Protein AF-A0A259I3J1-F1 (afdb_monomer)

Foldseek 3Di:
DPPCPPKDKDWDFKDKDWDADPVRHTQDIDIDGDTDMDIPDCQLADWAWAALPQWIWTWHWDDDPPFTFIWIWTAGPNGDIDTDDGDPPDDGQKRWRRVPWDDPDSFWIWTWIDHPNDIDIDIDGDD

Secondary structure (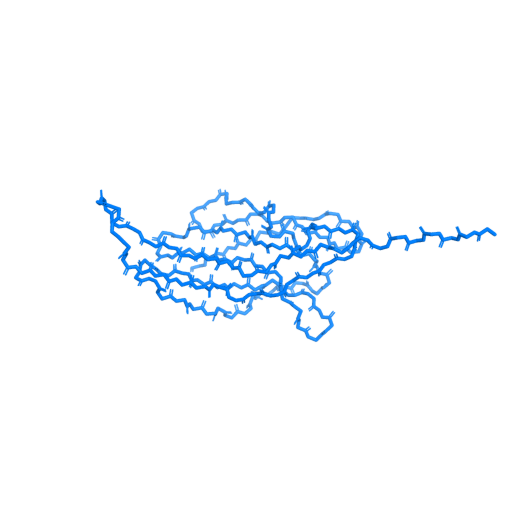DSSP, 8-state):
------PPEEE---EEEEEE-TTS-EEEEEEE----EEES--TTSS-EEEE-SS-EEEEEEEEETTEEEEEEEEE-TTS-EEEPPPPTT--TTEEE-GGG-EEEETTEEEEEEEETTEEEEEEEE--

pLDDT: mean 92.48, std 9.95, range [39.88, 98.25]

Mean predicted aligned error: 4.63 Å

Solvent-accessible surface area (backbone atoms only — not comparable to full-atom values): 7603 Å² total; per-residue (Å²): 132,89,82,79,79,78,80,49,76,39,78,30,60,60,45,81,46,77,42,60,49,101,84,68,49,74,73,49,74,48,69,54,84,48,83,36,71,36,74,75,48,62,64,57,42,48,50,20,73,42,64,58,84,76,36,38,36,42,31,28,60,40,81,54,94,91,46,64,40,69,38,42,35,37,37,36,92,88,59,53,74,47,79,53,78,71,68,81,90,69,68,86,74,45,45,55,19,29,55,69,38,41,67,79,50,68,44,30,31,43,26,41,27,35,44,94,90,40,82,45,74,45,80,47,73,63,134

Structure (mmCIF, N/CA/C/O backbone):
data_AF-A0A259I3J1-F1
#
_entry.id   AF-A0A259I3J1-F1
#
loop_
_atom_site.group_PDB
_atom_site.id
_atom_site.type_symbol
_atom_site.label_atom_id
_atom_site.label_alt_id
_atom_site.label_comp_id
_atom_site.label_asym_id
_atom_site.label_entity_id
_atom_site.label_seq_id
_atom_site.pdbx_PDB_ins_code
_atom_site.Cartn_x
_atom_site.Cartn_y
_atom_site.Cartn_z
_atom_site.occupancy
_atom_site.B_iso_or_equiv
_atom_site.auth_seq_id
_atom_site.auth_comp_id
_atom_site.auth_asym_id
_atom_site.auth_atom_id
_atom_site.pdbx_PDB_model_num
ATOM 1 N N . MET A 1 1 ? 29.541 20.986 -24.386 1.00 39.88 1 MET A N 1
ATOM 2 C CA . MET A 1 1 ? 28.082 20.834 -24.208 1.00 39.88 1 MET A CA 1
ATOM 3 C C . MET A 1 1 ? 27.861 20.381 -22.773 1.00 39.88 1 MET A C 1
ATOM 5 O O . MET A 1 1 ? 28.321 19.299 -22.435 1.00 39.88 1 MET A O 1
ATOM 9 N N . MET A 1 2 ? 27.309 21.226 -21.899 1.00 44.25 2 MET A N 1
ATOM 10 C CA . MET A 1 2 ? 27.036 20.829 -20.512 1.00 44.25 2 MET A CA 1
ATOM 11 C C . MET A 1 2 ? 25.786 19.950 -20.500 1.00 44.25 2 MET A C 1
ATOM 13 O O . MET A 1 2 ? 24.687 20.441 -20.741 1.00 44.25 2 MET A O 1
ATOM 17 N N . ASN A 1 3 ? 25.967 18.648 -20.284 1.00 49.81 3 ASN A N 1
ATOM 18 C CA . ASN A 1 3 ? 24.859 17.716 -20.135 1.00 49.81 3 ASN A CA 1
ATOM 19 C C . ASN A 1 3 ? 24.301 17.865 -18.716 1.00 49.81 3 ASN A C 1
ATOM 21 O O . ASN A 1 3 ? 24.794 17.249 -17.774 1.00 49.81 3 ASN A O 1
ATOM 25 N N . ASN A 1 4 ? 23.332 18.761 -18.555 1.00 56.62 4 ASN A N 1
ATOM 26 C CA . ASN A 1 4 ? 22.678 19.011 -17.280 1.00 56.62 4 ASN A CA 1
ATOM 27 C C . ASN A 1 4 ? 21.609 17.927 -17.060 1.00 56.62 4 ASN A C 1
ATOM 29 O O . ASN A 1 4 ? 20.415 18.183 -17.188 1.00 56.62 4 ASN A O 1
ATOM 33 N N . ASN A 1 5 ? 22.038 16.693 -16.773 1.00 64.75 5 ASN A N 1
ATOM 34 C CA . ASN A 1 5 ? 21.143 15.643 -16.284 1.00 64.75 5 ASN A CA 1
ATOM 35 C C . ASN A 1 5 ? 20.752 15.986 -14.841 1.00 64.75 5 ASN A C 1
ATOM 37 O O . ASN A 1 5 ? 21.309 15.451 -13.883 1.00 64.75 5 ASN A O 1
ATOM 41 N N . ALA A 1 6 ? 19.836 16.940 -14.686 1.00 82.56 6 ALA A N 1
ATOM 42 C CA . ALA A 1 6 ? 19.247 17.257 -13.399 1.00 82.56 6 ALA A CA 1
ATOM 43 C C . ALA A 1 6 ? 18.398 16.060 -12.950 1.00 82.56 6 ALA A C 1
ATOM 45 O O . ALA A 1 6 ? 17.337 15.796 -13.512 1.00 82.56 6 ALA A O 1
ATOM 46 N N . VAL A 1 7 ? 18.888 15.321 -11.956 1.00 90.44 7 VAL A N 1
ATOM 47 C CA . VAL A 1 7 ? 18.124 14.256 -11.300 1.00 90.44 7 VAL A CA 1
ATOM 48 C C . VAL A 1 7 ? 17.137 14.909 -10.341 1.00 90.44 7 VAL A C 1
ATOM 50 O O . VAL A 1 7 ? 17.539 15.674 -9.464 1.00 90.44 7 VAL A O 1
ATOM 53 N N . THR A 1 8 ? 15.849 14.611 -10.502 1.00 94.50 8 THR A N 1
ATOM 54 C CA . THR A 1 8 ? 14.815 15.021 -9.542 1.00 94.50 8 THR A CA 1
ATOM 55 C C . THR A 1 8 ? 14.491 13.837 -8.647 1.00 94.50 8 THR A C 1
ATOM 57 O O . THR A 1 8 ? 14.031 12.814 -9.142 1.00 94.50 8 THR A O 1
ATOM 60 N N . ARG A 1 9 ? 14.719 13.969 -7.339 1.00 95.88 9 ARG A N 1
ATOM 61 C CA . ARG A 1 9 ? 14.404 12.923 -6.360 1.00 95.88 9 ARG A CA 1
ATOM 62 C C . ARG A 1 9 ? 13.064 13.191 -5.688 1.00 95.88 9 ARG A C 1
ATOM 64 O O . ARG A 1 9 ? 12.850 14.275 -5.148 1.00 95.88 9 ARG A O 1
ATOM 71 N N . TYR A 1 10 ? 12.206 12.181 -5.671 1.00 96.69 10 TYR A N 1
ATOM 72 C CA . TYR A 1 10 ? 10.932 12.182 -4.963 1.00 96.69 10 TYR A CA 1
ATOM 73 C C . TYR A 1 10 ? 11.056 11.394 -3.662 1.00 96.69 10 TYR A C 1
ATOM 75 O O . TYR A 1 10 ? 11.843 10.453 -3.571 1.00 96.69 10 TYR A O 1
ATOM 83 N N . PHE A 1 11 ? 10.266 11.768 -2.656 1.00 96.12 11 PHE A N 1
ATOM 84 C CA . PHE A 1 11 ? 10.268 11.137 -1.338 1.00 96.12 11 PHE A CA 1
ATOM 85 C C . PHE A 1 11 ? 8.848 10.774 -0.921 1.00 96.12 11 PHE A C 1
ATOM 87 O O . PHE A 1 11 ? 7.901 11.524 -1.161 1.00 96.12 11 PHE A O 1
ATOM 94 N N . ALA A 1 12 ? 8.705 9.631 -0.259 1.00 96.44 12 ALA A N 1
ATOM 95 C CA . ALA A 1 12 ? 7.479 9.238 0.411 1.00 96.44 12 ALA A CA 1
ATOM 96 C C . ALA A 1 12 ? 7.842 8.600 1.754 1.00 96.44 12 ALA A C 1
ATOM 98 O O . ALA A 1 12 ? 8.068 7.393 1.852 1.00 96.44 12 ALA A O 1
ATOM 99 N N . ASP A 1 13 ? 7.858 9.411 2.804 1.00 94.62 13 ASP A N 1
ATOM 100 C CA . ASP A 1 13 ? 8.209 8.972 4.154 1.00 94.62 13 ASP A CA 1
ATOM 101 C C . ASP A 1 13 ? 6.981 8.461 4.924 1.00 94.62 13 ASP A C 1
ATOM 103 O O . ASP A 1 13 ? 6.040 7.916 4.342 1.00 94.62 13 ASP A O 1
ATOM 107 N N . ASN A 1 14 ? 7.029 8.566 6.246 1.00 97.12 14 ASN A N 1
ATOM 108 C CA . ASN A 1 14 ? 6.091 7.993 7.198 1.00 97.12 14 ASN A CA 1
ATOM 109 C C . ASN A 1 14 ? 4.615 8.313 6.904 1.00 97.12 14 ASN A C 1
ATOM 111 O O . ASN A 1 14 ? 4.275 9.369 6.373 1.00 97.12 14 ASN A O 1
ATOM 115 N N . VAL A 1 15 ? 3.730 7.421 7.353 1.00 96.69 15 VAL A N 1
ATOM 116 C CA . VAL A 1 15 ? 2.278 7.650 7.368 1.00 96.69 15 VAL A CA 1
ATOM 117 C C . VAL A 1 15 ? 1.837 7.891 8.806 1.00 96.69 15 VAL A C 1
ATOM 119 O O . VAL A 1 15 ? 2.082 7.051 9.672 1.00 96.69 15 VAL A O 1
ATOM 122 N N . VAL A 1 16 ? 1.200 9.033 9.062 1.00 97.06 16 VAL A N 1
ATOM 123 C CA . VAL A 1 16 ? 0.617 9.366 10.369 1.00 97.06 16 VAL A CA 1
ATOM 124 C C . VAL A 1 16 ? -0.830 8.886 10.408 1.00 97.06 16 VAL A C 1
ATOM 126 O O . VAL A 1 16 ? -1.591 9.125 9.473 1.00 97.06 16 VAL A O 1
ATOM 129 N N . LEU A 1 17 ? -1.196 8.217 11.496 1.00 96.94 17 LEU A N 1
ATOM 130 C CA . LEU A 1 17 ? -2.509 7.627 11.723 1.00 96.94 17 LEU A CA 1
ATOM 131 C C . LEU A 1 17 ? -3.096 8.227 12.994 1.00 96.94 17 LEU A C 1
ATOM 133 O O . LEU A 1 17 ? -2.450 8.204 14.040 1.00 96.94 17 LEU A O 1
ATOM 137 N N . LEU A 1 18 ? -4.308 8.762 12.899 1.00 97.38 18 LEU A N 1
ATOM 138 C CA . LEU A 1 18 ? -5.000 9.425 13.999 1.00 97.38 18 LEU A CA 1
ATOM 139 C C . LEU A 1 18 ? -6.422 8.869 14.077 1.00 97.38 18 LEU A C 1
ATOM 141 O O . LEU A 1 18 ? -7.125 8.887 13.066 1.00 97.38 18 LEU A O 1
ATOM 145 N N . SER A 1 19 ? -6.842 8.413 15.258 1.00 97.44 19 SER A N 1
ATOM 146 C CA . SER A 1 19 ? -8.244 8.083 15.533 1.00 97.44 19 SER A CA 1
ATOM 147 C C . SER A 1 19 ? -8.881 9.143 16.410 1.00 97.44 19 SER A C 1
ATOM 149 O O . SER A 1 19 ? -8.260 9.645 17.351 1.00 97.44 19 SER A O 1
ATOM 151 N N . PHE A 1 20 ? -10.135 9.452 16.107 1.00 97.94 20 PHE A N 1
ATOM 152 C CA . PHE A 1 20 ? -10.949 10.400 16.845 1.00 97.94 20 PHE A CA 1
ATOM 153 C C . PHE A 1 20 ? -12.319 9.794 17.117 1.00 97.94 20 PHE A C 1
ATOM 155 O O . PHE A 1 20 ? -12.908 9.163 16.238 1.00 97.94 20 PHE A O 1
ATOM 162 N N . ASP A 1 21 ? -12.846 10.053 18.310 1.00 96.88 21 ASP A N 1
ATOM 163 C CA . ASP A 1 21 ? -14.223 9.717 18.639 1.00 96.88 21 ASP A CA 1
ATOM 164 C C . ASP A 1 21 ? -15.223 10.660 17.938 1.00 96.88 21 ASP A C 1
ATOM 166 O O . ASP A 1 21 ? -14.869 11.635 17.264 1.00 96.88 21 ASP A O 1
ATOM 170 N N . ASN A 1 22 ? -16.518 10.409 18.138 1.00 97.19 22 ASN A N 1
ATOM 171 C CA . ASN A 1 22 ? -17.592 11.224 17.563 1.00 97.19 22 ASN A CA 1
ATOM 172 C C . ASN A 1 22 ? -17.671 12.668 18.104 1.00 97.19 22 ASN A C 1
ATOM 174 O O . ASN A 1 22 ? -18.474 13.457 17.605 1.00 97.19 22 ASN A O 1
ATOM 178 N N . LYS A 1 23 ? -16.867 13.023 19.112 1.00 98.12 23 LYS A N 1
ATOM 179 C CA . LYS A 1 23 ? -16.732 14.376 19.671 1.00 98.12 23 LYS A CA 1
ATOM 180 C C . LYS A 1 23 ? -15.424 15.047 19.240 1.00 98.12 23 LYS A C 1
ATOM 182 O O . LYS A 1 23 ? -15.155 16.166 19.673 1.00 98.12 23 LYS A O 1
ATOM 187 N N . GLY A 1 24 ? -14.618 14.392 18.400 1.00 96.94 24 GLY A N 1
ATOM 188 C CA . GLY A 1 24 ? -13.323 14.895 17.946 1.00 96.94 24 GLY A CA 1
ATOM 189 C C . GLY A 1 24 ? -12.208 14.762 18.984 1.00 96.94 24 GLY A C 1
ATOM 190 O O . GLY A 1 24 ? -11.156 15.384 18.833 1.00 96.94 24 GLY A O 1
ATOM 191 N N . LYS A 1 25 ? -12.400 13.971 20.046 1.00 98.06 25 LYS A N 1
ATOM 192 C CA . LYS A 1 25 ? -11.330 13.655 20.994 1.00 98.06 25 LYS A CA 1
ATOM 193 C C . LYS A 1 25 ? -10.454 12.557 20.399 1.00 98.06 25 LYS A C 1
ATOM 195 O O . LYS A 1 25 ? -10.960 11.528 19.965 1.00 98.06 25 LYS A O 1
ATOM 200 N N . MET A 1 26 ? -9.138 12.769 20.403 1.00 97.69 26 MET A N 1
ATOM 201 C CA . MET A 1 26 ? -8.183 11.760 19.943 1.00 97.69 26 MET A CA 1
ATOM 202 C C . MET A 1 26 ? -8.232 10.526 20.849 1.00 97.69 26 MET A C 1
ATOM 204 O O . MET A 1 26 ? -8.083 10.646 22.067 1.00 97.69 26 MET A O 1
ATOM 208 N N . GLU A 1 27 ? -8.425 9.356 20.249 1.00 97.44 27 GLU A N 1
ATOM 209 C CA . GLU A 1 27 ? -8.424 8.070 20.953 1.00 97.44 27 GLU A CA 1
ATOM 210 C C . GLU A 1 27 ? -7.015 7.483 20.997 1.00 97.44 27 GLU A C 1
ATOM 212 O O . GLU A 1 27 ? -6.510 7.132 22.061 1.00 97.44 27 GLU A O 1
ATOM 217 N N . TRP A 1 28 ? -6.355 7.443 19.841 1.00 97.50 28 TRP A N 1
ATOM 218 C CA . TRP A 1 28 ? -4.976 7.001 19.698 1.00 97.50 28 TRP A CA 1
ATOM 219 C C . TRP A 1 28 ? -4.321 7.662 18.483 1.00 97.50 28 TRP A C 1
ATOM 221 O O . TRP A 1 28 ? -4.983 8.186 17.582 1.00 97.50 28 TRP A O 1
ATOM 231 N N . SER A 1 29 ? -2.990 7.637 18.464 1.00 97.50 29 SER A N 1
ATOM 232 C CA . SER A 1 29 ? -2.185 8.040 17.313 1.00 97.50 29 SER A CA 1
ATOM 233 C C . SER A 1 29 ? -1.036 7.067 17.114 1.00 97.50 29 SER A C 1
ATOM 235 O O . SER A 1 29 ? -0.482 6.542 18.077 1.00 97.50 29 SER A O 1
ATOM 237 N N . ASN A 1 30 ? -0.687 6.825 15.856 1.00 96.88 30 ASN A N 1
ATOM 238 C CA . ASN A 1 30 ? 0.403 5.942 15.480 1.00 96.88 30 ASN A CA 1
ATOM 239 C C . ASN A 1 30 ? 1.094 6.416 14.205 1.00 96.88 30 ASN A C 1
ATOM 241 O O . ASN A 1 30 ? 0.617 7.300 13.491 1.00 96.88 30 ASN A O 1
ATOM 245 N N . VAL A 1 31 ? 2.250 5.817 13.922 1.00 97.12 31 VAL A N 1
ATOM 246 C CA . VAL A 1 31 ? 3.033 6.119 12.727 1.00 97.12 31 VAL A CA 1
ATOM 247 C C . VAL A 1 31 ? 3.515 4.827 12.085 1.00 97.12 31 VAL A C 1
ATOM 249 O O . VAL A 1 31 ? 4.296 4.084 12.684 1.00 97.12 31 VAL A O 1
ATOM 252 N N . ILE A 1 32 ? 3.124 4.602 10.831 1.00 97.31 32 ILE A N 1
ATOM 253 C CA . ILE A 1 32 ? 3.769 3.597 9.987 1.00 97.31 32 ILE A CA 1
ATOM 254 C C . ILE A 1 32 ? 5.077 4.194 9.489 1.00 97.31 32 ILE A C 1
ATOM 256 O O . ILE A 1 32 ? 5.102 5.148 8.704 1.00 97.31 32 ILE A O 1
ATOM 260 N N . ARG A 1 33 ? 6.180 3.628 9.980 1.00 95.06 33 ARG A N 1
ATOM 261 C CA . ARG A 1 33 ? 7.525 4.048 9.597 1.00 95.06 33 ARG A CA 1
ATOM 262 C C . ARG A 1 33 ? 7.910 3.415 8.270 1.00 95.06 33 ARG A C 1
ATOM 264 O O . ARG A 1 33 ? 8.045 2.194 8.183 1.00 95.06 33 ARG A O 1
ATOM 271 N N . LYS A 1 34 ? 8.132 4.262 7.272 1.00 94.69 34 LYS A N 1
ATOM 272 C CA . LYS A 1 34 ? 8.678 3.898 5.967 1.00 94.69 34 LYS A CA 1
ATOM 273 C C . LYS A 1 34 ? 9.591 5.021 5.488 1.00 94.69 34 LYS A C 1
ATOM 275 O O . LYS A 1 34 ? 9.353 6.181 5.806 1.00 94.69 34 LYS A O 1
ATOM 280 N N . SER A 1 35 ? 10.621 4.662 4.735 1.00 94.44 35 SER A N 1
ATOM 281 C CA . SER A 1 35 ? 11.508 5.610 4.068 1.00 94.44 35 SER A CA 1
ATOM 282 C C . SER A 1 35 ? 11.654 5.140 2.634 1.00 94.44 35 SER A C 1
ATOM 284 O O . SER A 1 35 ? 12.133 4.032 2.388 1.00 94.44 35 SER A O 1
ATOM 286 N N . GLN A 1 36 ? 11.131 5.931 1.705 1.00 95.62 36 GLN A N 1
ATOM 287 C CA . GLN A 1 36 ? 11.137 5.623 0.283 1.00 95.62 36 GLN A CA 1
ATOM 288 C C . GLN A 1 36 ? 11.566 6.871 -0.469 1.00 95.62 36 GLN A C 1
ATOM 290 O O . GLN A 1 36 ? 11.081 7.971 -0.192 1.00 95.62 36 GLN A O 1
ATOM 295 N N . PHE A 1 37 ? 12.435 6.677 -1.446 1.00 95.06 37 PHE A N 1
ATOM 296 C CA . PHE A 1 37 ? 12.778 7.692 -2.421 1.00 95.06 37 PHE A CA 1
ATOM 297 C C . PHE A 1 37 ? 12.944 7.028 -3.780 1.00 95.06 37 PHE A C 1
ATOM 299 O O . PHE A 1 37 ? 13.229 5.832 -3.849 1.00 95.06 37 PHE A O 1
ATOM 306 N N . ASP A 1 38 ? 12.766 7.808 -4.834 1.00 94.25 38 ASP A N 1
ATOM 307 C CA . ASP A 1 38 ? 13.000 7.362 -6.200 1.00 94.25 38 ASP A CA 1
ATOM 308 C C . ASP A 1 38 ? 13.441 8.554 -7.060 1.00 94.25 38 ASP A C 1
ATOM 310 O O . ASP A 1 38 ? 13.084 9.708 -6.793 1.00 94.25 38 ASP A O 1
ATOM 314 N N . ASP A 1 39 ? 14.287 8.277 -8.043 1.00 94.81 39 ASP A N 1
ATOM 315 C CA . ASP A 1 39 ? 14.893 9.266 -8.920 1.00 94.81 39 ASP A CA 1
ATOM 316 C C . ASP A 1 39 ? 14.138 9.302 -10.249 1.00 94.81 39 ASP A C 1
ATOM 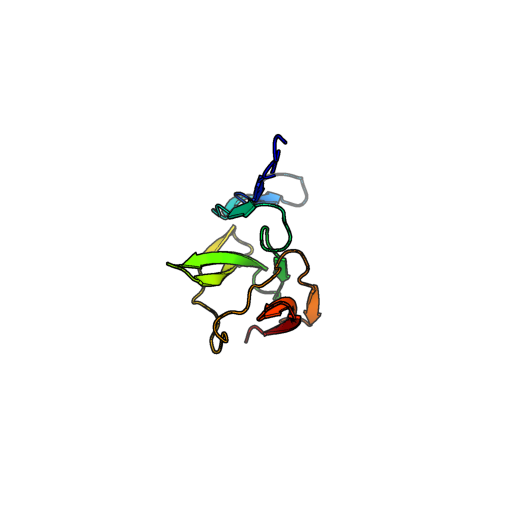318 O O . ASP A 1 39 ? 14.030 8.314 -10.968 1.00 94.81 39 ASP A O 1
ATOM 322 N N . ASN A 1 40 ? 13.675 10.492 -10.625 1.00 92.81 40 ASN A N 1
ATOM 323 C CA . ASN A 1 40 ? 12.961 10.787 -11.870 1.00 92.81 40 ASN A CA 1
ATOM 324 C C . ASN A 1 40 ? 11.555 10.163 -11.991 1.00 92.81 40 ASN A C 1
ATOM 326 O O . ASN A 1 40 ? 10.922 10.307 -13.036 1.00 92.81 40 ASN A O 1
ATOM 330 N N . SER A 1 41 ? 11.034 9.523 -10.939 1.00 92.81 41 SER A N 1
ATOM 331 C CA . SER A 1 41 ? 9.645 9.056 -10.854 1.00 92.81 41 SER A CA 1
ATOM 332 C C . SER A 1 41 ? 9.156 9.020 -9.406 1.00 92.81 41 SER A C 1
ATOM 334 O O . SER A 1 41 ? 9.952 8.890 -8.484 1.00 92.81 41 SER A O 1
ATOM 336 N N . ASP A 1 42 ? 7.842 9.103 -9.200 1.00 93.56 42 ASP A N 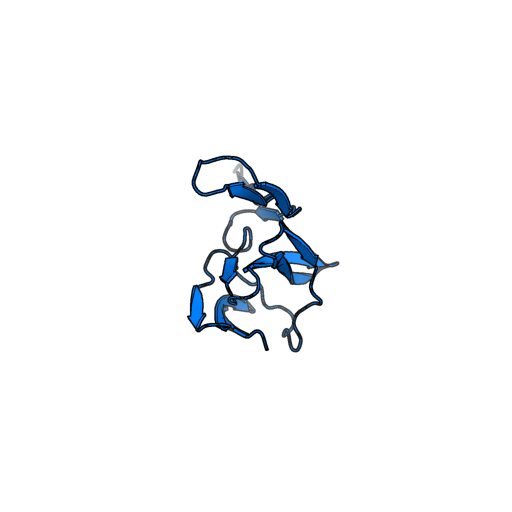1
ATOM 337 C CA . ASP A 1 42 ? 7.191 8.845 -7.914 1.00 93.56 42 ASP A CA 1
ATOM 338 C C . ASP A 1 42 ? 6.202 7.663 -7.962 1.00 93.56 42 ASP A C 1
ATOM 340 O O . ASP A 1 42 ? 5.469 7.424 -6.997 1.00 93.56 42 ASP A O 1
ATOM 344 N N . ASN A 1 43 ? 6.201 6.901 -9.063 1.00 95.19 43 ASN A N 1
ATOM 345 C CA . ASN A 1 43 ? 5.236 5.831 -9.330 1.00 95.19 43 ASN A CA 1
ATOM 346 C C . ASN A 1 43 ? 5.354 4.654 -8.346 1.00 95.19 43 ASN A C 1
ATOM 348 O O . ASN A 1 43 ? 4.352 4.027 -7.998 1.00 95.19 43 ASN A O 1
ATOM 352 N N . PHE A 1 44 ? 6.574 4.342 -7.896 1.00 95.38 44 PHE A N 1
ATOM 353 C CA . PHE A 1 44 ? 6.873 3.163 -7.071 1.00 95.38 44 PHE A CA 1
ATOM 354 C C . PHE A 1 44 ? 6.927 3.464 -5.568 1.00 95.38 44 PHE A C 1
ATOM 356 O O . PHE A 1 44 ? 7.123 2.558 -4.753 1.00 95.38 44 PHE A O 1
ATOM 363 N N . ILE A 1 45 ? 6.733 4.728 -5.182 1.00 96.44 45 ILE A N 1
ATOM 364 C CA . ILE A 1 45 ? 6.789 5.188 -3.792 1.00 96.44 45 ILE A CA 1
ATOM 365 C C . ILE A 1 45 ? 5.411 5.637 -3.294 1.00 96.44 45 ILE A C 1
ATOM 367 O O . ILE A 1 45 ? 4.526 6.043 -4.051 1.00 96.44 45 ILE A O 1
ATOM 371 N N . GLY A 1 46 ? 5.226 5.610 -1.977 1.00 96.69 46 GLY A N 1
ATOM 372 C CA . GLY A 1 46 ? 3.928 5.826 -1.345 1.00 96.69 46 GLY A CA 1
ATOM 373 C C . GLY A 1 46 ? 3.298 4.508 -0.915 1.00 96.69 46 GLY A C 1
ATOM 374 O O . GLY A 1 46 ? 3.993 3.506 -0.740 1.00 96.69 46 GLY A O 1
ATOM 375 N N . TYR A 1 47 ? 1.988 4.532 -0.685 1.00 97.69 47 TYR A N 1
ATOM 376 C CA . TYR A 1 47 ? 1.259 3.400 -0.130 1.00 97.69 47 TYR A CA 1
ATOM 377 C C . TYR A 1 47 ? -0.147 3.286 -0.725 1.00 97.69 47 TYR A C 1
ATOM 379 O O . TYR A 1 47 ? -0.724 4.287 -1.149 1.00 97.69 47 TYR A O 1
ATOM 387 N N . GLY A 1 48 ? -0.683 2.069 -0.737 1.00 97.44 48 GLY A N 1
ATOM 388 C CA . GLY A 1 48 ? -2.095 1.773 -0.972 1.00 97.44 48 GLY A CA 1
ATOM 389 C C . GLY A 1 48 ? -2.760 1.290 0.316 1.00 97.44 48 GLY A C 1
ATOM 390 O O . GLY A 1 48 ? -2.083 0.729 1.179 1.00 97.44 48 GLY A O 1
ATOM 391 N N . ILE A 1 49 ? -4.071 1.507 0.453 1.00 97.38 49 ILE A N 1
ATOM 392 C CA . ILE A 1 49 ? -4.857 1.027 1.599 1.00 97.38 49 ILE A CA 1
ATOM 393 C C . ILE A 1 49 ? -5.918 0.037 1.123 1.00 97.38 49 ILE A C 1
ATOM 395 O O . ILE A 1 49 ? -6.666 0.336 0.192 1.00 97.38 49 ILE A O 1
ATOM 399 N N . LEU A 1 50 ? -6.028 -1.103 1.805 1.00 97.56 50 LEU A N 1
ATOM 400 C CA . LEU A 1 50 ? -7.156 -2.026 1.680 1.00 97.56 50 LEU A CA 1
ATOM 401 C C . LEU A 1 50 ? -7.805 -2.246 3.050 1.00 97.56 50 LEU A C 1
ATOM 403 O O . LEU A 1 50 ? -7.127 -2.602 4.006 1.00 97.56 50 LEU A O 1
ATOM 407 N N . ASN A 1 51 ? -9.120 -2.067 3.146 1.00 96.69 51 ASN A N 1
ATOM 408 C CA . ASN A 1 51 ? -9.879 -2.350 4.363 1.00 96.69 51 ASN A CA 1
ATOM 409 C C . ASN A 1 51 ? -10.538 -3.733 4.245 1.00 96.69 51 ASN A C 1
ATOM 411 O O . ASN A 1 51 ? -11.406 -3.916 3.391 1.00 96.69 51 ASN A O 1
ATOM 415 N N . THR A 1 52 ? -10.140 -4.691 5.086 1.00 96.50 52 THR A N 1
ATOM 416 C CA . THR A 1 52 ? -10.710 -6.052 5.123 1.00 96.50 52 THR A CA 1
ATOM 417 C C . THR A 1 52 ? -11.902 -6.202 6.074 1.00 96.50 52 THR A C 1
ATOM 419 O O . THR A 1 52 ? -12.469 -7.291 6.177 1.00 96.50 52 THR A O 1
ATOM 422 N N . GLY A 1 53 ? -12.292 -5.132 6.771 1.00 95.00 53 GLY A N 1
ATOM 423 C CA . GLY A 1 53 ? -13.364 -5.101 7.767 1.00 95.00 53 GLY A CA 1
ATOM 424 C C . GLY A 1 53 ? -12.880 -5.319 9.202 1.00 95.00 53 GLY A C 1
ATOM 425 O O . GLY A 1 53 ? -13.379 -4.665 10.111 1.00 95.00 53 GLY A O 1
ATOM 426 N N . ASP A 1 54 ? -11.889 -6.188 9.408 1.00 95.25 54 ASP A N 1
ATOM 427 C CA . ASP A 1 54 ? -11.254 -6.437 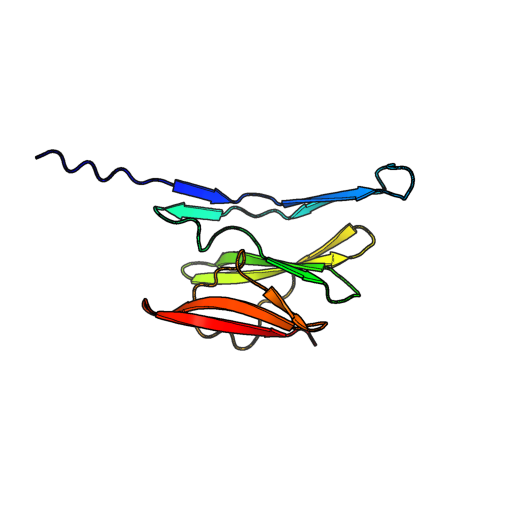10.709 1.00 95.25 54 ASP A CA 1
ATOM 428 C C . ASP A 1 54 ? -10.033 -5.539 10.962 1.00 95.25 54 ASP A C 1
ATOM 430 O O . ASP A 1 54 ? -9.716 -5.226 12.109 1.00 95.25 54 ASP A O 1
ATOM 434 N N . LYS A 1 55 ? -9.354 -5.118 9.891 1.00 96.81 55 LYS A N 1
ATOM 435 C CA . LYS A 1 55 ? -8.170 -4.256 9.927 1.00 96.81 55 LYS A CA 1
ATOM 436 C C . LYS A 1 55 ? -8.003 -3.495 8.606 1.00 96.81 55 LYS A C 1
ATOM 438 O O . LYS A 1 55 ? -8.612 -3.829 7.588 1.00 96.81 55 LYS A O 1
ATOM 443 N N . ALA A 1 56 ? -7.161 -2.468 8.614 1.00 97.31 56 ALA A N 1
ATOM 444 C CA . ALA A 1 56 ? -6.721 -1.777 7.405 1.00 97.31 56 ALA A CA 1
ATOM 445 C C . ALA A 1 56 ? -5.286 -2.190 7.060 1.00 97.31 56 ALA A C 1
ATOM 447 O O . ALA A 1 56 ? -4.392 -2.081 7.892 1.00 97.31 56 ALA A O 1
ATOM 448 N N . HIS A 1 57 ? -5.058 -2.641 5.834 1.00 97.69 57 HIS A N 1
ATOM 449 C CA . HIS A 1 57 ? -3.751 -3.018 5.306 1.00 97.69 57 HIS A CA 1
ATOM 450 C C . HIS A 1 57 ? -3.115 -1.843 4.574 1.00 97.69 57 HIS A C 1
ATOM 452 O O . HIS A 1 57 ? -3.713 -1.289 3.650 1.00 97.69 57 HIS A O 1
ATOM 458 N N . PHE A 1 58 ? -1.895 -1.491 4.965 1.00 97.94 58 PHE A N 1
ATOM 459 C CA . PHE A 1 58 ? -1.064 -0.485 4.319 1.00 97.94 58 PHE A CA 1
ATOM 460 C C . PHE A 1 58 ? 0.017 -1.181 3.508 1.00 97.94 58 PHE A C 1
ATOM 462 O O . PHE A 1 58 ? 0.956 -1.757 4.059 1.00 97.94 58 PHE A O 1
ATOM 469 N N . LEU A 1 59 ? -0.112 -1.088 2.188 1.00 97.50 59 LEU A N 1
ATOM 470 C CA . LEU A 1 59 ? 0.772 -1.735 1.232 1.00 97.50 59 LEU A CA 1
ATOM 471 C C . LEU A 1 59 ? 1.769 -0.730 0.680 1.00 97.50 59 LEU A C 1
ATOM 473 O O . LEU A 1 59 ? 1.367 0.289 0.122 1.00 97.50 59 LEU A O 1
ATOM 477 N N . PHE A 1 60 ? 3.062 -0.998 0.814 1.00 97.31 60 PHE A N 1
ATOM 478 C CA . PHE A 1 60 ? 4.118 -0.123 0.301 1.00 97.31 60 PHE A CA 1
ATOM 479 C C . PHE A 1 60 ? 5.386 -0.913 -0.001 1.00 97.31 60 PHE A C 1
ATOM 481 O O . PHE A 1 60 ? 5.660 -1.929 0.629 1.00 97.31 60 PHE A O 1
ATOM 488 N N . ASN A 1 61 ? 6.185 -0.441 -0.955 1.00 95.31 61 ASN A N 1
ATOM 489 C CA . ASN A 1 61 ? 7.439 -1.107 -1.283 1.00 95.31 61 ASN A CA 1
ATOM 490 C C . ASN A 1 61 ? 8.516 -0.828 -0.229 1.00 95.31 61 ASN A C 1
ATOM 492 O O . ASN A 1 61 ? 8.705 0.317 0.186 1.00 95.31 61 ASN A O 1
ATOM 496 N N . ILE A 1 62 ? 9.259 -1.860 0.152 1.00 93.00 62 ILE A N 1
ATOM 497 C CA . ILE A 1 62 ? 10.480 -1.754 0.947 1.00 93.00 62 ILE A CA 1
ATOM 498 C C . ILE A 1 62 ? 11.654 -2.297 0.142 1.00 93.00 62 ILE A C 1
ATOM 500 O O . ILE A 1 62 ? 11.517 -3.278 -0.588 1.00 93.00 62 ILE A O 1
ATOM 504 N N . GLN A 1 63 ? 12.816 -1.674 0.302 1.00 88.56 63 GLN A N 1
ATOM 505 C CA . GLN A 1 63 ? 14.055 -2.227 -0.221 1.00 88.56 63 GLN A CA 1
ATOM 506 C C . GLN A 1 63 ? 14.502 -3.367 0.700 1.00 88.56 63 GLN A C 1
ATOM 508 O O . GLN A 1 63 ? 14.894 -3.124 1.842 1.00 88.56 63 GLN A O 1
ATOM 513 N N . ASP A 1 64 ? 14.471 -4.601 0.201 1.00 84.56 64 ASP A N 1
ATOM 514 C CA . ASP A 1 64 ? 15.103 -5.749 0.849 1.00 84.56 64 ASP A CA 1
ATOM 515 C C . ASP A 1 64 ? 16.310 -6.190 0.015 1.00 84.56 64 ASP A C 1
ATOM 517 O O . ASP A 1 64 ? 16.193 -6.703 -1.100 1.00 84.56 64 ASP A O 1
ATOM 521 N N . LYS A 1 65 ? 17.512 -5.936 0.539 1.00 84.19 65 LYS A N 1
ATOM 522 C CA . LYS A 1 65 ? 18.787 -6.093 -0.178 1.00 84.19 65 LYS A CA 1
ATOM 523 C C . LYS A 1 65 ? 18.794 -5.330 -1.509 1.00 84.19 65 LYS A C 1
ATOM 525 O O . LYS A 1 65 ? 19.036 -4.130 -1.511 1.00 84.19 65 LYS A O 1
ATOM 530 N N . ARG A 1 66 ? 18.596 -6.027 -2.631 1.00 81.69 66 ARG A N 1
ATOM 531 C CA . ARG A 1 66 ? 18.583 -5.463 -3.992 1.00 81.69 66 ARG A CA 1
ATOM 532 C C . ARG A 1 66 ? 17.198 -5.490 -4.631 1.00 81.69 66 ARG A C 1
ATOM 534 O O . ARG A 1 66 ? 17.037 -4.926 -5.704 1.00 81.69 66 ARG A O 1
ATOM 541 N N . ASP A 1 67 ? 16.225 -6.113 -3.975 1.00 84.19 67 ASP A N 1
ATOM 542 C CA . ASP A 1 67 ? 14.880 -6.275 -4.502 1.00 84.19 67 ASP A CA 1
ATOM 543 C C . ASP A 1 67 ? 13.932 -5.275 -3.830 1.00 84.19 67 ASP A C 1
ATOM 545 O O . ASP A 1 67 ? 14.032 -5.002 -2.629 1.00 84.19 67 ASP A O 1
ATOM 549 N N . MET A 1 68 ? 13.008 -4.727 -4.616 1.00 88.06 68 MET A N 1
ATOM 550 C CA . MET A 1 68 ? 11.870 -3.977 -4.098 1.00 88.06 68 MET A CA 1
ATOM 551 C C . MET A 1 68 ? 10.740 -4.958 -3.810 1.00 88.06 68 MET A C 1
ATOM 553 O O . MET A 1 68 ? 10.242 -5.636 -4.706 1.00 88.06 68 MET A O 1
ATOM 557 N N . VAL A 1 69 ? 10.363 -5.062 -2.539 1.00 91.25 69 VAL A N 1
ATOM 558 C CA . VAL A 1 69 ? 9.377 -6.026 -2.048 1.00 91.25 69 VAL A CA 1
ATOM 559 C C . VAL A 1 69 ? 8.137 -5.282 -1.580 1.00 91.25 69 VAL A C 1
ATOM 561 O O . VAL A 1 69 ? 8.244 -4.316 -0.824 1.00 91.25 69 VAL A O 1
ATOM 564 N N . LEU A 1 70 ? 6.954 -5.746 -1.985 1.00 94.69 70 LEU A N 1
ATOM 565 C CA . LEU A 1 70 ? 5.699 -5.222 -1.457 1.00 94.69 70 LEU A CA 1
ATOM 566 C C . LEU A 1 70 ? 5.525 -5.679 -0.001 1.00 94.69 70 LEU A C 1
ATOM 568 O O . LEU A 1 70 ? 5.388 -6.870 0.279 1.00 94.69 70 LEU A O 1
ATOM 572 N N . SER A 1 71 ? 5.544 -4.720 0.916 1.00 94.69 71 SER A N 1
ATOM 573 C CA . SER A 1 71 ? 5.320 -4.907 2.347 1.00 94.69 71 SER A CA 1
ATOM 574 C C . SER A 1 71 ? 3.861 -4.652 2.704 1.00 94.69 71 SER A C 1
ATOM 576 O O . SER A 1 71 ? 3.193 -3.856 2.043 1.00 94.69 71 SER A O 1
ATOM 578 N N . ASP A 1 72 ? 3.401 -5.287 3.779 1.00 96.44 72 ASP A N 1
ATOM 579 C CA . ASP A 1 72 ? 2.082 -5.088 4.371 1.00 96.44 72 ASP A CA 1
ATOM 580 C C . ASP A 1 72 ? 2.212 -4.809 5.874 1.00 96.44 72 ASP A C 1
ATOM 582 O O . ASP A 1 72 ? 2.841 -5.569 6.619 1.00 96.44 72 ASP A O 1
ATOM 586 N N . GLN A 1 73 ? 1.610 -3.707 6.317 1.00 97.44 73 GLN A N 1
ATOM 587 C CA . GLN A 1 73 ? 1.375 -3.439 7.732 1.00 97.44 73 GLN A CA 1
ATOM 588 C C . GLN A 1 73 ? -0.117 -3.270 7.985 1.00 97.44 73 GLN A C 1
ATOM 590 O O . GLN A 1 73 ? -0.767 -2.438 7.354 1.00 97.44 73 GLN A O 1
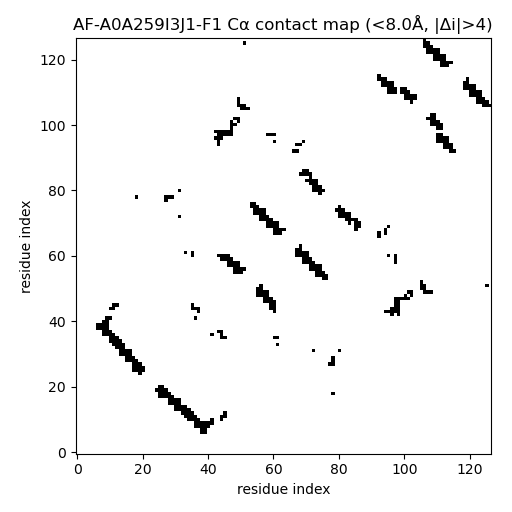ATOM 595 N N . SER A 1 74 ? -0.649 -4.025 8.941 1.00 97.44 74 SER A N 1
ATOM 596 C CA . SER A 1 74 ? -2.050 -3.929 9.335 1.00 97.44 74 SER A CA 1
ATOM 597 C C . SER A 1 74 ? -2.236 -2.996 10.516 1.00 97.44 74 SER A C 1
ATOM 599 O O . SER A 1 74 ? -1.512 -3.098 11.498 1.00 97.44 74 SER A O 1
ATOM 601 N N . LEU A 1 75 ? -3.255 -2.151 10.434 1.00 97.94 75 LEU A N 1
ATOM 602 C CA . LEU A 1 75 ? -3.768 -1.310 11.504 1.00 97.94 75 LEU A CA 1
ATOM 603 C C . LEU A 1 75 ? -5.099 -1.879 12.004 1.00 97.94 75 LEU A C 1
ATOM 605 O O . LEU A 1 75 ? -6.060 -1.970 11.233 1.00 97.94 75 LEU A O 1
ATOM 609 N N . TYR A 1 76 ? -5.162 -2.224 13.285 1.00 97.44 76 TYR A N 1
ATOM 610 C CA . TYR A 1 76 ? -6.391 -2.647 13.954 1.00 97.44 76 TYR A CA 1
ATOM 611 C C . TYR A 1 76 ? -7.185 -1.438 14.481 1.00 97.44 76 TYR A C 1
ATOM 613 O O . TYR A 1 76 ? -6.614 -0.357 14.657 1.00 97.44 76 TYR A O 1
ATOM 621 N N . PRO A 1 77 ? -8.497 -1.590 14.753 1.00 95.69 77 PRO A N 1
ATOM 622 C CA . PRO A 1 77 ? -9.340 -0.495 15.247 1.00 95.69 77 PRO A CA 1
ATOM 623 C C . PRO A 1 77 ? -8.870 0.134 16.569 1.00 95.69 77 PRO A C 1
ATOM 625 O O . PRO A 1 77 ? -9.137 1.306 16.825 1.00 95.69 77 PRO A O 1
ATOM 628 N N . ASP A 1 78 ? -8.160 -0.625 17.403 1.00 96.25 78 ASP A N 1
ATOM 629 C CA . ASP A 1 78 ? -7.584 -0.168 18.674 1.00 96.25 78 ASP A CA 1
ATOM 630 C C . ASP A 1 78 ? -6.242 0.572 18.514 1.00 96.25 78 ASP A C 1
ATOM 632 O O . ASP A 1 78 ? -5.658 1.034 19.494 1.00 96.25 78 ASP A O 1
ATOM 636 N N . GLY A 1 79 ? -5.754 0.696 17.278 1.00 96.81 79 GLY A N 1
ATOM 637 C CA . GLY A 1 79 ? -4.493 1.339 16.950 1.00 96.81 79 GLY A CA 1
ATOM 638 C C . GLY A 1 79 ? -3.293 0.394 16.927 1.00 96.81 79 GLY A C 1
ATOM 639 O O . GLY A 1 79 ? -2.206 0.854 16.582 1.00 96.81 79 GLY A O 1
ATOM 640 N N . GLN A 1 80 ? -3.432 -0.899 17.244 1.00 97.56 80 GLN A N 1
ATOM 641 C CA . GLN A 1 80 ? -2.316 -1.839 17.109 1.00 97.56 80 GLN A CA 1
ATOM 642 C C . GLN A 1 80 ? -1.840 -1.899 15.648 1.00 97.56 80 GLN A C 1
ATOM 644 O O . GLN A 1 80 ? -2.650 -1.942 14.719 1.00 97.56 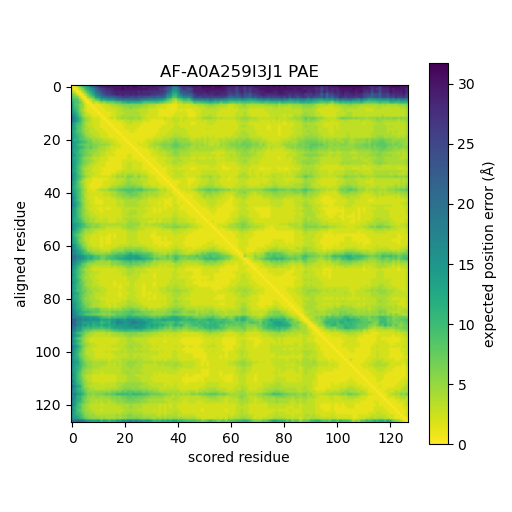80 GLN A O 1
ATOM 649 N N . ILE A 1 81 ? -0.517 -1.916 15.446 1.00 97.81 81 ILE A N 1
ATOM 650 C CA . ILE A 1 81 ? 0.103 -2.105 14.131 1.00 97.81 81 ILE A CA 1
ATOM 651 C C . ILE A 1 81 ? 0.904 -3.400 14.118 1.00 97.81 81 ILE A C 1
ATOM 653 O O . ILE A 1 81 ? 1.877 -3.533 14.861 1.00 97.81 81 ILE A O 1
ATOM 657 N N . ASP A 1 82 ? 0.555 -4.294 13.198 1.00 97.25 82 ASP A N 1
ATOM 658 C CA . ASP A 1 82 ? 1.304 -5.518 12.931 1.00 97.25 82 ASP A CA 1
ATOM 659 C C . ASP A 1 82 ? 2.053 -5.406 11.601 1.00 97.25 82 ASP A C 1
ATOM 661 O O . ASP A 1 82 ? 1.516 -4.935 10.597 1.00 97.25 82 ASP A O 1
ATOM 665 N N . ARG A 1 83 ? 3.304 -5.878 11.572 1.00 95.31 83 ARG A N 1
ATOM 666 C CA . ARG A 1 83 ? 4.039 -6.108 10.321 1.00 95.31 83 ARG A CA 1
ATOM 667 C C . ARG A 1 83 ? 3.767 -7.528 9.858 1.00 95.31 83 ARG A C 1
ATOM 669 O O . ARG A 1 83 ? 4.151 -8.472 10.548 1.00 95.31 83 ARG A O 1
ATOM 676 N N . ASN A 1 84 ? 3.138 -7.676 8.700 1.00 94.19 84 ASN A N 1
ATOM 677 C CA . ASN A 1 84 ? 2.761 -8.990 8.204 1.00 94.19 84 ASN A CA 1
ATOM 678 C C . ASN A 1 84 ? 3.921 -9.665 7.459 1.00 94.19 84 ASN A C 1
ATOM 680 O O . ASN A 1 84 ? 4.815 -8.987 6.939 1.00 94.19 84 ASN A O 1
ATOM 684 N N . PRO A 1 85 ? 3.928 -11.008 7.390 1.00 89.50 85 PRO A N 1
ATOM 685 C CA . PRO A 1 85 ? 4.833 -11.733 6.511 1.00 89.50 85 PRO A CA 1
ATOM 686 C C . PRO A 1 85 ? 4.687 -11.274 5.058 1.00 89.50 85 PRO A C 1
ATOM 688 O O . PRO A 1 85 ? 3.610 -10.865 4.625 1.00 89.50 85 PRO A O 1
ATOM 691 N N . THR A 1 86 ? 5.764 -11.399 4.288 1.00 85.12 86 THR A N 1
ATOM 692 C CA . THR A 1 86 ? 5.737 -11.110 2.854 1.00 85.12 86 THR A CA 1
ATOM 693 C C . THR A 1 86 ? 4.726 -11.993 2.123 1.00 85.12 86 THR A C 1
ATOM 695 O O . THR A 1 86 ? 4.475 -13.145 2.497 1.00 85.12 86 THR A O 1
ATOM 698 N N . PHE A 1 87 ? 4.144 -11.448 1.054 1.00 86.44 87 PHE A N 1
ATOM 699 C CA . PHE A 1 87 ? 3.182 -12.171 0.232 1.00 86.44 87 PHE A CA 1
ATOM 700 C C . PHE A 1 87 ? 3.783 -13.468 -0.322 1.00 86.44 87 PHE A C 1
ATOM 702 O O . PHE A 1 87 ? 4.904 -13.500 -0.839 1.00 86.44 87 PHE A O 1
ATOM 709 N N . LYS A 1 88 ? 3.009 -14.553 -0.236 1.00 75.94 88 LYS A N 1
ATOM 710 C CA . LYS A 1 88 ? 3.350 -15.827 -0.878 1.00 75.94 88 LYS A CA 1
ATOM 711 C C . LYS A 1 88 ? 3.207 -15.682 -2.397 1.00 75.94 88 LYS A C 1
ATOM 713 O O . LYS A 1 88 ? 2.333 -14.960 -2.861 1.00 75.94 88 LYS A O 1
ATOM 718 N N . ASN A 1 89 ? 4.028 -16.410 -3.155 1.00 75.25 89 ASN A N 1
ATOM 719 C CA . ASN A 1 89 ? 4.011 -16.428 -4.627 1.00 75.25 89 ASN A CA 1
ATOM 720 C C . ASN A 1 89 ? 4.261 -15.061 -5.287 1.00 75.25 89 ASN A C 1
ATOM 722 O O . ASN A 1 89 ? 3.709 -14.767 -6.344 1.00 75.25 89 ASN A O 1
ATOM 726 N N . MET A 1 90 ? 5.092 -14.218 -4.674 1.00 76.19 90 MET A N 1
ATOM 727 C CA . MET A 1 90 ? 5.533 -12.988 -5.320 1.00 76.19 90 MET A CA 1
ATOM 728 C C . MET A 1 90 ? 6.611 -13.315 -6.361 1.00 76.19 90 MET A C 1
ATOM 730 O O . MET A 1 90 ? 7.747 -13.653 -6.013 1.00 76.19 90 MET A O 1
ATOM 734 N N . ASP A 1 91 ? 6.246 -13.234 -7.640 1.00 77.50 91 ASP A N 1
ATOM 735 C CA . ASP A 1 91 ? 7.180 -13.440 -8.743 1.00 77.50 91 ASP A CA 1
ATOM 736 C C . ASP A 1 91 ? 8.283 -12.377 -8.722 1.00 77.50 91 ASP A C 1
ATOM 738 O O . ASP A 1 91 ? 8.025 -11.172 -8.657 1.00 77.50 91 ASP A O 1
ATOM 742 N N . LYS A 1 92 ? 9.539 -12.823 -8.808 1.00 81.38 92 LYS A N 1
ATOM 743 C CA . LYS A 1 92 ? 10.706 -11.935 -8.739 1.00 81.38 92 LYS A CA 1
ATOM 744 C C . LYS A 1 92 ? 10.715 -10.911 -9.875 1.00 81.38 92 LYS A C 1
ATOM 746 O O . LYS A 1 92 ? 10.432 -11.246 -11.024 1.00 81.38 92 LYS A O 1
ATOM 751 N N . GLY A 1 93 ? 11.153 -9.694 -9.556 1.00 85.62 93 GLY A N 1
ATOM 752 C CA . GLY A 1 93 ? 11.372 -8.620 -10.529 1.00 85.62 93 GLY A CA 1
ATOM 753 C C . GLY A 1 93 ? 10.126 -7.816 -10.901 1.00 85.62 93 GLY A C 1
ATOM 754 O O . GLY A 1 93 ? 10.184 -7.056 -11.863 1.00 85.62 93 GLY A O 1
ATOM 755 N N . HIS A 1 94 ? 9.016 -7.993 -10.179 1.00 91.50 94 HIS A N 1
ATOM 756 C CA . HIS A 1 94 ? 7.855 -7.114 -10.283 1.00 91.50 94 HIS A CA 1
ATOM 757 C C . HIS A 1 94 ? 8.021 -5.911 -9.359 1.00 91.50 94 HIS A C 1
ATOM 759 O O . HIS A 1 94 ? 8.216 -6.067 -8.155 1.00 91.50 94 HIS A O 1
ATOM 765 N N . GLU A 1 95 ? 7.893 -4.716 -9.921 1.00 92.75 95 GLU A N 1
ATOM 766 C CA . GLU A 1 95 ? 7.921 -3.457 -9.184 1.00 92.75 95 GLU A CA 1
ATOM 767 C C . GLU A 1 95 ? 6.492 -2.942 -9.054 1.00 92.75 95 GLU A C 1
ATOM 769 O O . GLU A 1 95 ? 5.850 -2.576 -10.038 1.00 92.75 95 GLU A O 1
ATOM 774 N N . PHE A 1 96 ? 5.952 -2.970 -7.840 1.00 95.94 96 PHE A N 1
ATOM 775 C CA . PHE A 1 96 ? 4.567 -2.582 -7.592 1.00 95.94 96 PHE A CA 1
ATOM 776 C C . PHE A 1 96 ? 4.428 -1.064 -7.524 1.00 95.94 96 PHE A C 1
ATOM 778 O O . PHE A 1 96 ? 5.355 -0.369 -7.114 1.00 95.94 96 PHE A O 1
ATOM 785 N N . MET A 1 97 ? 3.245 -0.548 -7.850 1.00 97.38 97 MET A N 1
ATOM 786 C CA . MET A 1 97 ? 2.900 0.871 -7.738 1.00 97.38 97 MET A CA 1
ATOM 787 C C . MET A 1 97 ? 1.734 1.049 -6.745 1.00 97.38 97 MET A C 1
ATOM 789 O O . MET A 1 97 ? 0.583 1.241 -7.153 1.00 97.38 97 MET A O 1
ATOM 793 N 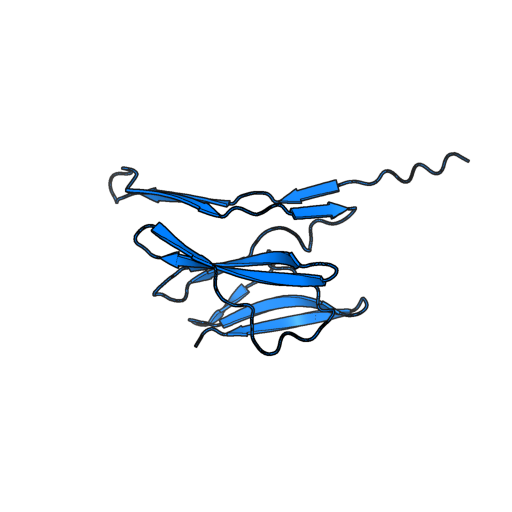N . PRO A 1 98 ? 1.980 0.948 -5.420 1.00 96.88 98 PRO A N 1
ATOM 794 C CA . PRO A 1 98 ? 0.922 0.749 -4.424 1.00 96.88 98 PRO A CA 1
ATOM 795 C C . PRO A 1 98 ? -0.063 1.915 -4.324 1.00 96.88 98 PRO A C 1
ATOM 797 O O . PRO A 1 98 ? -1.240 1.699 -4.053 1.00 96.88 98 PRO A O 1
ATOM 800 N N . ARG A 1 99 ? 0.393 3.144 -4.606 1.00 96.88 99 ARG A N 1
ATOM 801 C CA . ARG A 1 99 ? -0.444 4.356 -4.605 1.00 96.88 99 ARG A CA 1
ATOM 802 C C . ARG A 1 99 ? -1.616 4.273 -5.587 1.00 96.88 99 ARG A C 1
ATOM 804 O O . ARG A 1 99 ? -2.651 4.890 -5.358 1.00 96.88 99 ARG A O 1
ATOM 811 N N . TYR A 1 100 ? -1.458 3.511 -6.668 1.00 97.69 100 TYR A N 1
ATOM 812 C CA . TYR A 1 100 ? -2.494 3.312 -7.684 1.00 97.69 100 TYR A CA 1
ATOM 813 C C . TYR A 1 100 ? -3.323 2.044 -7.446 1.00 97.69 100 TYR A C 1
ATOM 815 O O . TYR A 1 100 ? -4.127 1.662 -8.296 1.00 97.69 100 TYR A O 1
ATOM 823 N N . GLY A 1 101 ? -3.125 1.373 -6.308 1.00 97.56 101 GLY A N 1
ATOM 824 C CA . GLY A 1 101 ? -3.901 0.207 -5.921 1.00 97.56 101 GLY A CA 1
ATOM 825 C C . GLY A 1 101 ? -5.375 0.549 -5.714 1.00 97.56 101 GLY A C 1
ATOM 826 O O . GLY A 1 101 ? -5.714 1.559 -5.098 1.00 97.56 101 GLY A O 1
ATOM 827 N N . LYS A 1 102 ? -6.266 -0.313 -6.205 1.00 98.25 102 LYS A N 1
ATOM 828 C CA . LYS A 1 102 ? -7.714 -0.164 -6.037 1.00 98.25 102 LYS A CA 1
ATOM 829 C C . LYS A 1 102 ? -8.315 -1.408 -5.408 1.00 98.25 102 LYS A C 1
ATOM 831 O O . LYS A 1 102 ? -8.189 -2.506 -5.951 1.00 98.25 102 LYS A O 1
ATOM 836 N N . GLN A 1 103 ? -9.005 -1.227 -4.286 1.00 97.88 103 GLN A N 1
ATOM 837 C CA . GLN A 1 103 ? -9.825 -2.278 -3.696 1.00 97.88 103 GLN A CA 1
ATOM 838 C C . GLN A 1 103 ? -11.009 -2.578 -4.629 1.00 97.88 103 GLN A C 1
ATOM 840 O O . GLN A 1 103 ? -11.767 -1.680 -4.997 1.00 97.88 103 GLN A O 1
ATOM 845 N N . VAL A 1 104 ? -11.127 -3.839 -5.048 1.00 97.94 104 VAL A N 1
ATOM 846 C CA . VAL A 1 104 ? -12.149 -4.327 -5.998 1.00 97.94 104 VAL A CA 1
ATOM 847 C C . VAL A 1 104 ? -13.112 -5.335 -5.367 1.00 97.94 104 VAL A C 1
ATOM 849 O O . VAL A 1 104 ? -14.095 -5.718 -5.991 1.00 97.94 104 VAL A O 1
ATOM 852 N N . GLY A 1 105 ? -12.853 -5.741 -4.124 1.00 97.25 105 GLY A N 1
ATOM 853 C CA . GLY A 1 105 ? -13.715 -6.614 -3.334 1.00 97.25 105 GLY A CA 1
ATOM 854 C C . GLY A 1 105 ? -13.449 -6.454 -1.839 1.00 97.25 105 GLY A C 1
ATOM 855 O O . GLY A 1 105 ? -12.570 -5.694 -1.433 1.00 97.25 105 GLY A O 1
ATOM 856 N N . ALA A 1 106 ? -14.185 -7.192 -1.005 1.00 96.12 106 ALA A N 1
ATOM 857 C CA . ALA A 1 106 ? -14.083 -7.079 0.455 1.00 96.12 106 ALA A CA 1
ATOM 858 C C . ALA A 1 106 ? -12.662 -7.347 0.986 1.00 96.12 106 ALA A C 1
ATOM 860 O O . ALA A 1 106 ? -12.235 -6.720 1.945 1.00 96.12 106 ALA A O 1
ATOM 861 N N . ARG A 1 107 ? -11.918 -8.254 0.342 1.00 96.56 107 ARG A N 1
ATOM 862 C CA . ARG A 1 107 ? -10.549 -8.640 0.729 1.00 96.56 107 ARG A CA 1
ATOM 863 C C . ARG A 1 107 ? -9.595 -8.697 -0.467 1.00 96.56 107 ARG A C 1
ATOM 865 O O . ARG A 1 107 ? -8.607 -9.423 -0.448 1.00 96.56 107 ARG A O 1
ATOM 872 N N . GLN A 1 108 ? -9.924 -7.968 -1.536 1.00 97.25 108 GLN A N 1
ATOM 873 C CA . GLN A 1 108 ? -9.225 -8.039 -2.819 1.00 97.25 108 GLN A CA 1
ATOM 874 C C . GLN A 1 108 ? -8.869 -6.646 -3.346 1.00 97.25 108 GLN A C 1
ATOM 876 O O . GLN A 1 108 ? -9.712 -5.744 -3.374 1.00 97.25 108 GLN A O 1
ATOM 881 N N . MET A 1 109 ? -7.639 -6.492 -3.831 1.00 97.62 109 MET A N 1
ATOM 882 C CA . MET A 1 109 ? -7.133 -5.281 -4.479 1.00 97.62 109 MET A CA 1
ATOM 883 C C . MET A 1 109 ? -6.405 -5.624 -5.774 1.00 97.62 109 MET A C 1
ATOM 885 O O . MET A 1 109 ? -5.739 -6.650 -5.867 1.00 97.62 109 MET A O 1
ATOM 889 N N . ILE A 1 110 ? -6.496 -4.733 -6.759 1.00 98.06 110 ILE A N 1
ATOM 890 C CA . ILE A 1 110 ? -5.626 -4.740 -7.935 1.00 98.06 110 ILE A CA 1
ATOM 891 C C . ILE A 1 110 ? -4.577 -3.643 -7.776 1.00 98.06 110 ILE A C 1
ATOM 893 O O . ILE A 1 110 ? -4.940 -2.494 -7.524 1.00 98.06 110 ILE A O 1
ATOM 897 N N . ILE A 1 111 ? -3.298 -3.984 -7.936 1.00 97.62 111 ILE A N 1
ATOM 898 C CA . ILE A 1 111 ? -2.172 -3.041 -7.906 1.00 97.62 111 ILE A CA 1
ATOM 899 C C . ILE A 1 111 ? -1.452 -3.083 -9.258 1.00 97.62 111 ILE A C 1
ATOM 901 O O . ILE A 1 111 ? -1.043 -4.168 -9.684 1.00 97.62 111 ILE A O 1
ATOM 905 N N . PRO A 1 112 ? -1.271 -1.941 -9.944 1.00 97.62 112 PRO A N 1
ATOM 906 C CA . PRO A 1 112 ? -0.402 -1.876 -11.111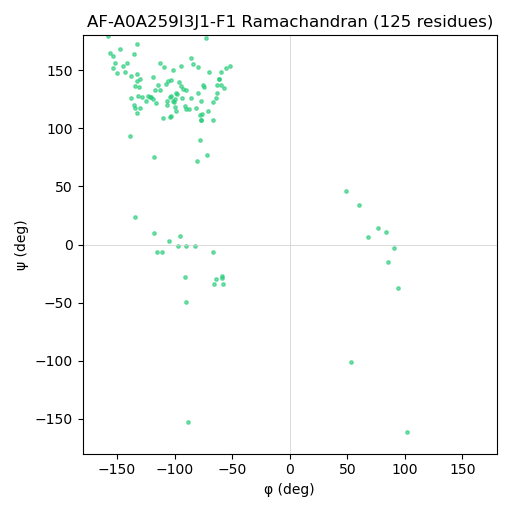 1.00 97.6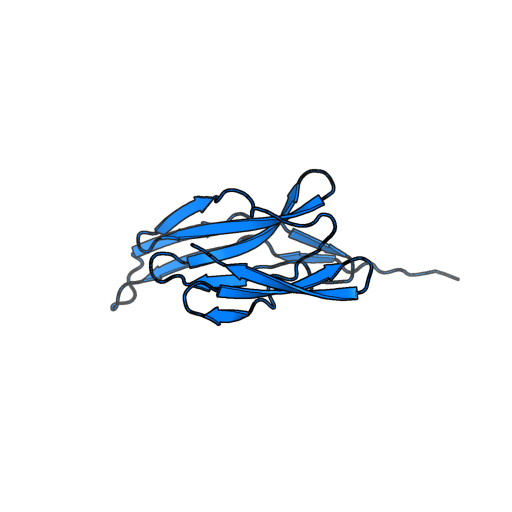2 112 PRO A CA 1
ATOM 907 C C . PRO A 1 112 ? 1.041 -2.230 -10.744 1.00 97.62 112 PRO A C 1
ATOM 909 O O . PRO A 1 112 ? 1.538 -1.863 -9.680 1.00 97.62 112 PRO A O 1
ATOM 912 N N . CYS A 1 113 ? 1.723 -2.926 -11.637 1.00 95.81 113 CYS A N 1
ATOM 913 C CA . CYS A 1 113 ? 3.127 -3.273 -11.499 1.00 95.81 113 CYS A CA 1
ATOM 914 C C . CYS A 1 113 ? 3.872 -3.038 -12.808 1.00 95.81 113 CYS A C 1
ATOM 916 O O . CYS A 1 113 ? 3.263 -2.914 -13.872 1.00 95.81 113 CYS A O 1
ATOM 918 N N . GLN A 1 114 ? 5.197 -3.003 -12.736 1.00 95.25 114 GLN A N 1
ATOM 919 C CA . GLN A 1 114 ? 6.063 -3.097 -13.897 1.00 95.25 114 GLN A CA 1
ATOM 920 C C . GLN A 1 114 ? 6.881 -4.384 -13.831 1.00 95.25 114 GLN A C 1
ATOM 922 O O . GLN A 1 114 ? 7.401 -4.758 -12.782 1.00 95.25 114 GLN A O 1
ATOM 927 N N . TYR A 1 115 ? 6.998 -5.061 -14.969 1.00 93.06 115 TYR A N 1
ATOM 928 C CA . TYR A 1 115 ? 7.886 -6.199 -15.154 1.00 93.06 115 TYR A CA 1
ATOM 929 C C . TYR A 1 115 ? 8.625 -6.037 -16.476 1.00 93.06 115 TYR A C 1
ATOM 931 O O . TYR A 1 115 ? 8.008 -5.994 -17.542 1.00 93.06 115 TYR A O 1
ATOM 939 N N . ARG A 1 116 ? 9.958 -5.921 -16.415 1.00 91.75 116 ARG A N 1
ATOM 940 C CA . ARG A 1 116 ? 10.828 -5.769 -17.600 1.00 91.75 116 ARG A CA 1
ATOM 941 C C . ARG A 1 116 ? 10.336 -4.686 -18.572 1.00 91.75 116 ARG A C 1
ATOM 943 O O . ARG A 1 116 ? 10.242 -4.908 -19.776 1.00 91.75 116 ARG A O 1
ATOM 950 N N . GLY A 1 117 ? 9.972 -3.522 -18.037 1.00 90.81 117 GLY A N 1
ATOM 951 C CA . GLY A 1 117 ? 9.498 -2.390 -18.833 1.00 90.81 117 GLY A CA 1
ATOM 952 C C . GLY A 1 117 ? 8.003 -2.411 -19.170 1.00 90.81 117 GLY A C 1
ATOM 953 O O . GLY A 1 117 ? 7.467 -1.365 -19.521 1.00 90.81 117 GLY A O 1
ATOM 954 N N . SER A 1 118 ? 7.308 -3.541 -19.011 1.00 95.00 118 SER A N 1
ATOM 955 C CA . SER A 1 118 ? 5.882 -3.673 -19.340 1.00 95.00 118 SER A CA 1
ATOM 956 C C . SER A 1 118 ? 4.991 -3.476 -18.118 1.00 95.00 118 SER A C 1
ATOM 958 O O . SER A 1 118 ? 5.303 -3.975 -17.038 1.00 95.00 118 SER A O 1
ATOM 960 N N . THR A 1 119 ? 3.862 -2.788 -18.290 1.00 95.56 119 THR A N 1
ATOM 961 C CA . THR A 1 119 ? 2.841 -2.657 -17.242 1.00 95.56 119 THR A CA 1
ATOM 962 C C . THR A 1 119 ? 2.058 -3.959 -17.078 1.00 95.56 119 THR A C 1
ATOM 964 O O . THR A 1 119 ? 1.627 -4.568 -18.056 1.00 95.56 119 THR A O 1
ATOM 967 N N . CYS A 1 120 ? 1.843 -4.358 -15.830 1.00 95.75 120 CYS A N 1
ATOM 968 C CA . CYS A 1 120 ? 1.049 -5.504 -15.408 1.00 95.75 120 CYS A CA 1
ATOM 969 C C . CYS A 1 120 ? 0.089 -5.116 -14.276 1.00 95.75 120 CYS A C 1
ATOM 971 O O . CYS A 1 120 ? 0.158 -4.011 -13.736 1.00 95.75 120 CYS A O 1
ATOM 973 N N . PHE A 1 121 ? -0.807 -6.033 -13.905 1.00 96.62 121 PHE A N 1
ATOM 974 C CA . PHE A 1 121 ? -1.736 -5.854 -12.791 1.00 96.62 121 PHE A CA 1
ATOM 975 C C . PHE A 1 121 ? -1.685 -7.073 -11.878 1.00 96.62 121 PHE A C 1
ATOM 977 O O . PHE A 1 121 ? -2.016 -8.183 -12.292 1.00 96.62 121 PHE A O 1
ATOM 984 N N . ALA A 1 122 ? -1.284 -6.856 -10.631 1.00 95.25 122 ALA A N 1
ATOM 985 C CA . ALA A 1 122 ? -1.260 -7.885 -9.608 1.00 95.25 122 ALA A CA 1
ATOM 986 C C . ALA A 1 122 ? -2.566 -7.871 -8.812 1.00 95.25 122 ALA A C 1
ATOM 988 O O . ALA A 1 122 ? -3.023 -6.813 -8.374 1.00 95.25 122 ALA A O 1
ATOM 989 N N . LYS A 1 123 ? -3.147 -9.053 -8.590 1.00 95.56 123 LYS A N 1
ATOM 990 C CA . LYS A 1 123 ? -4.258 -9.232 -7.652 1.00 95.56 123 LYS A CA 1
ATOM 991 C C . LYS A 1 123 ? -3.698 -9.585 -6.279 1.00 95.56 123 LYS A C 1
ATOM 993 O O . LYS A 1 123 ? -3.057 -10.620 -6.127 1.00 95.56 123 LYS A O 1
ATOM 998 N N . ILE A 1 124 ? -3.980 -8.747 -5.292 1.00 94.25 124 ILE A N 1
ATOM 999 C CA . ILE A 1 124 ? -3.711 -9.006 -3.879 1.00 94.25 124 ILE A CA 1
ATOM 1000 C C . ILE A 1 124 ? -5.004 -9.496 -3.238 1.00 94.25 124 ILE A C 1
ATOM 1002 O O . ILE A 1 124 ? -6.060 -8.887 -3.420 1.00 94.25 124 ILE A O 1
ATOM 1006 N N . GLU A 1 125 ? -4.927 -10.601 -2.507 1.00 93.62 125 GLU A N 1
ATOM 1007 C CA . GLU A 1 125 ? -6.071 -11.239 -1.865 1.00 93.62 125 GLU A CA 1
ATOM 1008 C C . GLU A 1 125 ? -5.691 -11.680 -0.452 1.00 93.62 125 GLU A C 1
ATOM 1010 O O . GLU A 1 125 ? -4.696 -12.380 -0.257 1.00 93.62 125 GLU A O 1
ATOM 1015 N N . PHE A 1 126 ? -6.481 -11.244 0.525 1.00 90.69 126 PHE A N 1
ATOM 1016 C CA . PHE A 1 126 ? -6.328 -11.620 1.924 1.00 90.69 126 PHE A CA 1
ATOM 1017 C C . PHE A 1 126 ? -7.337 -12.713 2.264 1.00 90.69 126 PHE A C 1
ATOM 1019 O O . PHE A 1 126 ? -8.543 -12.513 2.109 1.00 90.69 126 PHE A O 1
ATOM 1026 N N . ASN A 1 127 ? -6.848 -13.855 2.747 1.00 80.00 127 ASN A N 1
ATOM 1027 C CA . ASN A 1 127 ? -7.694 -14.938 3.260 1.00 80.00 127 ASN A CA 1
ATOM 1028 C C . ASN A 1 127 ? -8.120 -14.678 4.699 1.00 80.00 127 ASN A C 1
ATOM 1030 O O . ASN A 1 127 ? -7.363 -13.992 5.422 1.00 80.00 127 ASN A O 1
#

Nearest PDB structures (foldseek):
  8chv-assembly1_B  TM=4.451E-01  e=4.527E-01  Homo sapiens
  8k80-assembly1_C  TM=4.406E-01  e=1.292E+00  Langya virus
  3trs-assembly2_D  TM=3.234E-01  e=1.362E+00  Aspergillus niger var. macrosporus
  5nop-assembly2_B  TM=4.763E-01  e=3.889E+00  Mojiang virus
  5nop-assembly1_A  TM=2.756E-01  e=2.426E+00  Mojiang virus

Sequence (127 aa):
MMNNNAVTRYFADNVVLLSFDNKGKMEWSNVIRKSQFDDNSDNFIGYGILNTGDKAHFLFNIQDKRDMVLSDQSLYPDGQIDRNPTFKNMDKGHEFMPRYGKQVGARQMIIPCQYRGSTCFAKIEFN

Radius of gyration: 16.65 Å; Cα contacts (8 Å, |Δi|>4): 262; chains: 1; bounding box: 46×37×45 Å